Protein AF-A0A7C4W1K6-F1 (afdb_monomer_lite)

Sequence (109 aa):
MTYKAPFSADLTTLARRLGLSPDTIYYCLEAELVEQALTEPDLAELRRVRRLLDLEVNLAGVEIILRMRRQMLAMQSQLEALTSEMRATQSRFEQQIRELERRLAHDLW

Radius of gyration: 25.46 Å; chains: 1; bounding box: 64×26×69 Å

Foldseek 3Di:
DDDDDPQPPVLCVLCVVLVHHSVLVVVCCVLVVADPVCDPVNSVSSNVCVVVVVVVQDSVSSSVVSVVVVVVVVVVVVVVVVVVVVVVVVVVVVVVVVVVVVVVVVVVD

Structure (mmCIF, N/CA/C/O backbone):
data_AF-A0A7C4W1K6-F1
#
_entry.id   AF-A0A7C4W1K6-F1
#
loop_
_atom_site.group_PDB
_atom_site.id
_atom_site.type_symbol
_atom_site.label_atom_id
_atom_site.label_alt_id
_atom_site.label_comp_id
_atom_site.label_asym_id
_atom_site.label_entity_id
_atom_site.label_seq_id
_atom_site.pdbx_PDB_ins_code
_atom_site.Cartn_x
_atom_site.Cartn_y
_atom_site.Cartn_z
_atom_site.occupancy
_atom_site.B_iso_or_equiv
_atom_site.auth_seq_id
_atom_site.auth_comp_id
_atom_site.auth_asym_id
_atom_site.auth_atom_id
_atom_site.pdbx_PDB_model_num
ATOM 1 N N . MET A 1 1 ? -31.307 2.621 10.702 1.00 36.28 1 MET A N 1
ATOM 2 C CA . MET A 1 1 ? -30.894 1.367 10.042 1.00 36.28 1 MET A CA 1
ATOM 3 C C . MET A 1 1 ? -29.929 0.656 10.969 1.00 36.28 1 MET A C 1
ATOM 5 O O . MET A 1 1 ? -28.841 1.157 11.190 1.00 36.28 1 MET A O 1
ATOM 9 N N . THR A 1 2 ? -30.357 -0.431 11.601 1.00 41.88 2 THR A N 1
ATOM 10 C CA . THR A 1 2 ? -29.557 -1.185 12.577 1.00 41.88 2 THR A CA 1
ATOM 11 C C . THR A 1 2 ? -28.936 -2.380 11.862 1.00 41.88 2 THR A C 1
ATOM 13 O O . THR A 1 2 ? -29.579 -3.414 11.692 1.00 41.88 2 THR A O 1
ATOM 16 N N . TYR A 1 3 ? -27.705 -2.216 11.377 1.00 46.34 3 TYR A N 1
ATOM 17 C CA . TYR A 1 3 ? -26.941 -3.300 10.764 1.00 46.34 3 TYR A CA 1
ATOM 18 C C . TYR A 1 3 ? -26.426 -4.230 11.871 1.00 46.34 3 TYR A C 1
ATOM 20 O O . TYR A 1 3 ? -25.578 -3.860 12.679 1.00 46.34 3 TYR A O 1
ATOM 28 N N . LYS A 1 4 ? -27.005 -5.430 11.963 1.00 46.16 4 LYS A N 1
ATOM 29 C CA . LYS A 1 4 ? -26.652 -6.446 12.961 1.00 46.16 4 LYS A CA 1
ATOM 30 C C . LYS A 1 4 ? -25.529 -7.315 12.392 1.00 46.16 4 LYS A C 1
ATOM 32 O O . LYS A 1 4 ? -25.798 -8.307 11.721 1.00 46.16 4 LYS A O 1
ATOM 37 N N . ALA A 1 5 ? -24.278 -6.923 12.628 1.00 47.41 5 ALA A N 1
ATOM 38 C CA . ALA A 1 5 ? -23.123 -7.732 12.245 1.00 47.41 5 ALA A CA 1
ATOM 39 C C . ALA A 1 5 ? -23.086 -9.048 13.062 1.00 47.41 5 ALA A C 1
ATOM 41 O O . ALA A 1 5 ? -23.335 -9.006 14.270 1.00 47.41 5 ALA A O 1
ATOM 42 N N . PRO A 1 6 ? -22.731 -10.206 12.471 1.00 46.91 6 PRO A N 1
ATOM 43 C CA . PRO A 1 6 ? -22.684 -11.489 13.184 1.00 46.91 6 PRO A CA 1
ATOM 44 C C . PRO A 1 6 ? -21.538 -11.621 14.216 1.00 46.91 6 PRO A C 1
ATOM 46 O O . PRO A 1 6 ? -21.443 -12.651 14.873 1.00 46.91 6 PRO A O 1
ATOM 49 N N . PHE A 1 7 ? -20.678 -10.604 14.384 1.00 56.00 7 PHE A N 1
ATOM 50 C CA . PHE A 1 7 ? -19.351 -10.725 15.019 1.00 56.00 7 PHE A CA 1
ATOM 51 C C . PHE A 1 7 ? -19.024 -9.646 16.074 1.00 56.00 7 PHE A C 1
ATOM 53 O O . PHE A 1 7 ? -17.861 -9.305 16.283 1.00 56.00 7 PHE A O 1
ATOM 60 N N . SER A 1 8 ? -20.011 -9.069 16.769 1.00 60.38 8 SER A N 1
ATOM 61 C CA . SER A 1 8 ? -19.742 -7.944 17.690 1.00 60.38 8 SER A CA 1
ATOM 62 C C . SER A 1 8 ? -18.754 -8.279 18.825 1.00 60.38 8 SER A C 1
ATOM 64 O O . SER A 1 8 ? -18.005 -7.403 19.261 1.00 60.38 8 SER A O 1
ATOM 66 N N . ALA A 1 9 ? -18.714 -9.532 19.294 1.00 61.19 9 ALA A N 1
ATOM 67 C CA . ALA A 1 9 ? -17.806 -9.973 20.359 1.00 61.19 9 ALA A CA 1
ATOM 68 C C . ALA A 1 9 ? -16.344 -10.090 19.883 1.00 61.19 9 ALA A C 1
ATOM 70 O O . ALA A 1 9 ? -15.429 -9.610 20.564 1.00 61.19 9 ALA A O 1
ATOM 71 N N . ASP A 1 10 ? -16.132 -10.643 18.687 1.00 81.56 10 ASP A N 1
ATOM 72 C CA . ASP A 1 10 ? -14.806 -10.768 18.072 1.00 81.56 10 ASP A CA 1
ATOM 73 C C . ASP A 1 10 ? -14.253 -9.398 17.681 1.00 81.56 10 ASP A C 1
ATOM 75 O O . ASP A 1 10 ? -13.092 -9.092 17.959 1.00 81.56 10 ASP A O 1
ATOM 79 N N . LEU A 1 11 ? -15.109 -8.521 17.147 1.00 82.25 11 LEU A N 1
ATOM 80 C CA . LEU A 1 11 ? -14.728 -7.160 16.783 1.00 82.25 11 LEU A CA 1
ATOM 81 C C . LEU A 1 11 ? -14.333 -6.328 18.007 1.00 82.25 11 LEU A C 1
ATOM 83 O O . LEU A 1 11 ? -13.337 -5.612 17.971 1.00 82.25 11 LEU A O 1
ATOM 87 N N . THR A 1 12 ? -15.069 -6.448 19.116 1.00 86.25 12 THR A N 1
ATOM 88 C CA . THR A 1 12 ? -14.737 -5.742 20.366 1.00 86.25 12 THR A CA 1
ATOM 89 C C . THR A 1 12 ? -13.395 -6.208 20.931 1.00 86.25 12 THR A C 1
ATOM 91 O O . THR A 1 12 ? -12.581 -5.397 21.379 1.00 86.25 12 THR A O 1
ATOM 94 N N . THR A 1 13 ? -13.140 -7.517 20.887 1.00 89.75 13 THR A N 1
ATOM 95 C CA . THR A 1 13 ? -11.871 -8.109 21.331 1.00 89.75 13 THR A CA 1
ATOM 96 C C . THR A 1 13 ? -10.713 -7.652 20.446 1.00 89.75 13 THR A C 1
ATOM 98 O O . THR A 1 13 ? -9.656 -7.264 20.950 1.00 89.75 13 THR A O 1
ATOM 101 N N . LEU A 1 14 ? -10.928 -7.622 19.131 1.00 89.06 14 LEU A N 1
ATOM 102 C CA . LEU A 1 14 ? -9.957 -7.136 18.162 1.00 89.06 14 LEU A CA 1
ATOM 103 C C . LEU A 1 14 ? -9.657 -5.643 18.342 1.00 89.06 14 LEU A C 1
ATOM 105 O O . LEU A 1 14 ? -8.487 -5.266 18.395 1.00 89.06 14 LEU A O 1
ATOM 109 N N . ALA A 1 15 ? -10.691 -4.813 18.494 1.00 91.00 15 ALA A N 1
ATOM 110 C CA . ALA A 1 15 ? -10.568 -3.379 18.739 1.00 91.00 15 ALA A CA 1
ATOM 111 C C . ALA A 1 15 ? -9.708 -3.109 19.974 1.00 91.00 15 ALA A C 1
ATOM 113 O O . ALA A 1 15 ? -8.702 -2.403 19.893 1.00 91.00 15 ALA A O 1
ATOM 114 N N . ARG A 1 16 ? -10.014 -3.789 21.085 1.00 91.50 16 ARG A N 1
ATOM 115 C CA . ARG A 1 16 ? -9.228 -3.697 22.318 1.00 91.50 16 ARG A CA 1
ATOM 116 C C . ARG A 1 16 ? -7.770 -4.104 22.101 1.00 91.50 16 ARG A C 1
ATOM 118 O O . ARG A 1 16 ? -6.877 -3.397 22.554 1.00 91.50 16 ARG A O 1
ATOM 125 N N . ARG A 1 17 ? -7.520 -5.207 21.385 1.00 92.75 17 ARG A N 1
ATOM 126 C CA . ARG A 1 17 ? -6.159 -5.686 21.077 1.00 92.75 17 ARG A CA 1
ATOM 127 C C . ARG A 1 17 ? -5.354 -4.680 20.248 1.00 92.75 17 ARG A C 1
ATOM 129 O O . ARG A 1 17 ? -4.138 -4.618 20.388 1.00 92.75 17 ARG A O 1
ATOM 136 N N . LEU A 1 18 ? -6.019 -3.912 19.389 1.00 92.25 18 LEU A N 1
ATOM 137 C CA . LEU A 1 18 ? -5.398 -2.902 18.528 1.00 92.25 18 LEU A CA 1
ATOM 138 C C . LEU A 1 18 ? -5.348 -1.504 19.165 1.00 92.25 18 LEU A C 1
ATOM 140 O O . LEU A 1 18 ? -4.810 -0.584 18.552 1.00 92.25 18 LEU A O 1
ATOM 144 N N . GLY A 1 19 ? -5.899 -1.328 20.370 1.00 93.94 19 GLY A N 1
ATOM 145 C CA . GLY A 1 19 ? -6.020 -0.016 21.008 1.00 93.94 19 GLY A CA 1
ATOM 146 C C . GLY A 1 19 ? -7.013 0.911 20.300 1.00 93.94 19 GLY A C 1
ATOM 147 O O . GLY A 1 19 ? -6.878 2.127 20.376 1.00 93.94 19 GLY A O 1
ATOM 148 N N . LEU A 1 20 ? -7.988 0.366 19.577 1.00 95.00 20 LEU A N 1
ATOM 149 C CA . LEU A 1 20 ? -9.008 1.117 18.845 1.00 95.00 20 LEU A CA 1
ATOM 150 C C . LEU A 1 20 ? -10.378 0.950 19.509 1.00 95.00 20 LEU A C 1
ATOM 152 O O . LEU A 1 20 ? -10.615 -0.022 20.230 1.00 95.00 20 LEU A O 1
ATOM 156 N N . SER A 1 21 ? -11.298 1.879 19.248 1.00 93.44 21 SER A N 1
ATOM 157 C CA . SER A 1 21 ? -12.708 1.655 19.565 1.00 93.44 21 SER A CA 1
ATOM 158 C C . SER A 1 21 ? -13.370 0.819 18.459 1.00 93.44 21 SER A C 1
ATOM 160 O O . SER A 1 21 ? -12.929 0.864 17.305 1.00 93.44 21 SER A O 1
ATOM 162 N N . PRO A 1 22 ? -14.439 0.062 18.769 1.00 92.69 22 PRO A N 1
ATOM 163 C CA . PRO A 1 22 ? -15.239 -0.608 17.746 1.00 92.69 22 PRO A CA 1
ATOM 164 C C . PRO A 1 22 ? -15.759 0.362 16.676 1.00 92.69 22 PRO A C 1
ATOM 166 O O . PRO A 1 22 ? -15.724 0.028 15.497 1.00 92.69 22 PRO A O 1
ATOM 169 N N . ASP A 1 23 ? -16.146 1.580 17.068 1.00 92.81 23 ASP A N 1
ATOM 170 C CA . ASP A 1 23 ? -16.632 2.618 16.148 1.00 92.81 23 ASP A CA 1
ATOM 171 C C . ASP A 1 23 ? -15.566 3.046 15.138 1.00 92.81 23 ASP A C 1
ATOM 173 O O . ASP A 1 23 ? -15.869 3.234 13.963 1.00 92.81 23 ASP A O 1
ATOM 177 N N . THR A 1 24 ? -14.298 3.138 15.557 1.00 95.25 24 THR A N 1
ATOM 178 C CA . THR A 1 24 ? -13.197 3.393 14.622 1.00 95.25 24 THR A CA 1
ATOM 179 C C . THR A 1 24 ? -13.090 2.283 13.582 1.00 95.25 24 THR A C 1
ATOM 181 O O . THR A 1 24 ? -12.893 2.575 12.407 1.00 95.25 24 THR A O 1
ATOM 184 N N . ILE A 1 25 ? -13.233 1.016 13.983 1.00 94.06 25 ILE A N 1
ATOM 185 C CA . ILE A 1 25 ? -13.166 -0.096 13.028 1.00 94.06 25 ILE A CA 1
ATOM 186 C C . ILE A 1 25 ? -14.374 -0.081 12.087 1.00 94.06 25 ILE A C 1
ATOM 188 O O . ILE A 1 25 ? -14.190 -0.271 10.887 1.00 94.06 25 ILE A O 1
ATOM 192 N N . TYR A 1 26 ? -15.580 0.198 12.591 1.00 92.81 26 TYR A N 1
ATOM 193 C CA . TYR A 1 26 ? -16.764 0.347 11.741 1.00 92.81 26 TYR A CA 1
ATOM 194 C C . TYR A 1 26 ? -16.595 1.462 10.718 1.00 92.81 26 TYR A C 1
ATOM 196 O O . TYR A 1 26 ? -16.834 1.233 9.539 1.00 92.81 26 TYR A O 1
ATOM 204 N N . TYR A 1 27 ? -16.091 2.621 11.135 1.00 94.12 27 TYR A N 1
ATOM 205 C CA . TYR A 1 27 ? -15.776 3.698 10.205 1.00 94.12 27 TYR A CA 1
ATOM 206 C C . TYR A 1 27 ? -14.763 3.255 9.145 1.00 94.12 27 TYR A C 1
ATOM 208 O O . TYR A 1 27 ? -14.942 3.535 7.968 1.00 94.12 27 TYR A O 1
ATOM 216 N N . CYS A 1 28 ? -13.696 2.546 9.529 1.00 94.56 28 CYS A N 1
ATOM 217 C CA . CYS A 1 28 ? -12.714 2.053 8.563 1.00 94.56 28 CYS A CA 1
ATOM 218 C C . CYS A 1 28 ? -13.318 1.053 7.564 1.00 94.56 28 CYS A C 1
ATOM 220 O O . CYS A 1 28 ? -12.892 1.040 6.411 1.00 94.56 28 CYS A O 1
ATOM 222 N N . LEU A 1 29 ? -14.295 0.245 7.980 1.00 93.94 29 LEU A N 1
ATOM 223 C CA . LEU A 1 29 ? -15.049 -0.640 7.090 1.00 93.94 29 LEU A CA 1
ATOM 224 C C . LEU A 1 29 ? -15.972 0.156 6.155 1.00 93.94 29 LEU A C 1
ATOM 226 O O . LEU A 1 29 ? -15.979 -0.092 4.954 1.00 93.94 29 LEU A O 1
ATOM 230 N N . GLU A 1 30 ? -16.713 1.131 6.687 1.00 94.00 30 GLU A N 1
ATOM 231 C CA . GLU A 1 30 ? -17.618 1.991 5.910 1.00 94.00 30 GLU A CA 1
ATOM 232 C C . GLU A 1 30 ? -16.871 2.870 4.899 1.00 94.00 30 GLU A C 1
ATOM 234 O O . GLU A 1 30 ? -17.328 3.056 3.776 1.00 94.00 30 GLU A O 1
ATOM 239 N N . ALA A 1 31 ? -15.699 3.382 5.272 1.00 93.50 31 ALA A N 1
ATOM 240 C CA . ALA A 1 31 ? -14.851 4.207 4.417 1.00 93.50 31 ALA A CA 1
ATOM 241 C C . ALA A 1 31 ? -13.994 3.391 3.428 1.00 93.50 31 ALA A C 1
ATOM 243 O O . ALA A 1 31 ? -13.174 3.976 2.704 1.00 93.50 31 ALA A O 1
ATOM 244 N N . GLU A 1 32 ? -14.157 2.060 3.411 1.00 94.88 32 GLU A N 1
ATOM 245 C CA . GLU A 1 32 ? -13.396 1.108 2.590 1.00 94.88 32 GLU A CA 1
ATOM 246 C C . GLU A 1 32 ? -11.875 1.258 2.791 1.00 94.88 32 GLU A C 1
ATOM 248 O O . GLU A 1 32 ? -11.051 1.217 1.869 1.00 94.88 32 GLU A O 1
ATOM 253 N N . LEU A 1 33 ? -11.467 1.512 4.033 1.00 94.25 33 LEU A N 1
ATOM 254 C CA . LEU A 1 33 ? -10.061 1.529 4.435 1.00 94.25 33 LEU A CA 1
ATOM 255 C C . LEU A 1 33 ? -9.537 0.112 4.674 1.00 94.25 33 LEU A C 1
ATOM 257 O O . LEU A 1 33 ? -8.358 -0.141 4.435 1.00 94.25 33 LEU A O 1
ATOM 261 N N . VAL A 1 34 ? -10.425 -0.788 5.092 1.00 94.38 34 VAL A N 1
ATOM 262 C CA . VAL A 1 34 ? -10.179 -2.215 5.317 1.00 94.38 34 VAL A CA 1
ATOM 263 C C . VAL A 1 34 ? -11.372 -3.042 4.847 1.00 94.38 34 VAL A C 1
ATOM 265 O O . VAL A 1 34 ? -12.490 -2.532 4.763 1.00 94.38 34 VAL A O 1
ATOM 268 N N . GLU A 1 35 ? -11.144 -4.319 4.564 1.00 90.75 35 GLU A N 1
ATOM 269 C CA . GLU A 1 35 ? -12.191 -5.251 4.148 1.00 90.75 35 GLU A CA 1
ATOM 270 C C . GLU A 1 35 ? -12.909 -5.905 5.338 1.00 90.75 35 GLU A C 1
ATOM 272 O O . GLU A 1 35 ? -12.365 -6.055 6.433 1.00 90.75 35 GLU A O 1
ATOM 277 N N . GLN A 1 36 ? -14.141 -6.376 5.107 1.00 86.50 36 GLN A N 1
ATOM 278 C CA . GLN A 1 36 ? -14.948 -7.055 6.133 1.00 86.50 36 GLN A CA 1
ATOM 279 C C . GLN A 1 36 ? -14.301 -8.337 6.667 1.00 86.50 36 GLN A C 1
ATOM 281 O O . GLN A 1 36 ? -14.549 -8.718 7.810 1.00 86.50 36 GLN A O 1
ATOM 286 N N . ALA A 1 37 ? -13.476 -8.997 5.853 1.00 85.69 37 ALA A N 1
ATOM 287 C CA . ALA A 1 37 ? -12.772 -10.211 6.243 1.00 85.69 37 ALA A CA 1
ATOM 288 C C . ALA A 1 37 ? -11.661 -9.958 7.281 1.00 85.69 37 ALA A C 1
ATOM 290 O O . ALA A 1 37 ? -11.227 -10.913 7.922 1.00 85.69 37 ALA A O 1
ATOM 291 N N . LEU A 1 38 ? -11.223 -8.699 7.461 1.00 87.19 38 LEU A N 1
ATOM 292 C CA . LEU A 1 38 ? -10.188 -8.278 8.414 1.00 87.19 38 LEU A CA 1
ATOM 293 C C . LEU A 1 38 ? -8.953 -9.191 8.393 1.00 87.19 38 LEU A C 1
ATOM 295 O O . LEU A 1 38 ? -8.504 -9.722 9.412 1.00 87.19 38 LEU A O 1
ATOM 299 N N . THR A 1 39 ? -8.411 -9.370 7.195 1.00 91.06 39 THR A N 1
ATOM 300 C CA . THR A 1 39 ? -7.208 -10.156 6.927 1.00 91.06 39 THR A CA 1
ATOM 301 C C . THR A 1 39 ? -5.953 -9.487 7.513 1.00 91.06 39 THR A C 1
ATOM 303 O O . THR A 1 39 ? -5.984 -8.346 7.969 1.00 91.06 39 THR A O 1
ATOM 306 N N . GLU A 1 40 ? -4.798 -10.159 7.513 1.00 92.25 40 GLU A N 1
ATO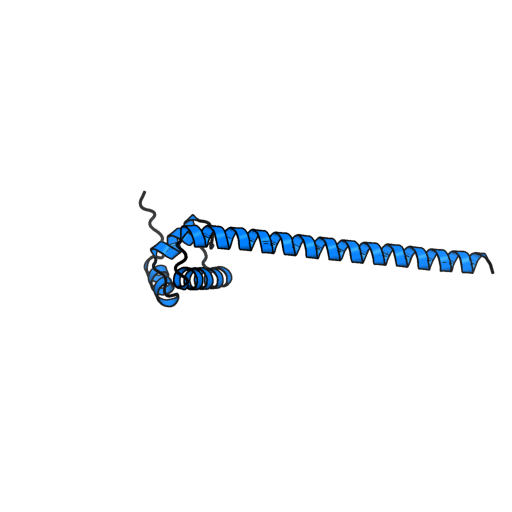M 307 C CA . GLU A 1 40 ? -3.543 -9.553 8.003 1.00 92.25 40 GLU A CA 1
ATOM 308 C C . GLU A 1 40 ? -3.182 -8.173 7.404 1.00 92.25 40 GLU A C 1
ATOM 310 O O . GLU A 1 40 ? -2.757 -7.303 8.175 1.00 92.25 40 GLU A O 1
ATOM 315 N N . PRO A 1 41 ? -3.347 -7.892 6.092 1.00 91.62 41 PRO A N 1
ATOM 316 C CA . PRO A 1 41 ? -3.133 -6.539 5.577 1.00 91.62 41 PRO A CA 1
ATOM 317 C C . PRO A 1 41 ? -4.112 -5.518 6.173 1.00 91.62 41 PRO A C 1
ATOM 319 O O . PRO A 1 41 ? -3.686 -4.410 6.504 1.00 91.62 41 PRO A O 1
ATOM 322 N N . ASP A 1 42 ? -5.370 -5.896 6.412 1.00 94.38 42 ASP A N 1
ATOM 323 C CA . ASP A 1 42 ? -6.347 -5.042 7.098 1.00 94.38 42 ASP A CA 1
ATOM 324 C C . ASP A 1 42 ? -5.907 -4.749 8.537 1.00 94.38 42 ASP A C 1
ATOM 326 O O . ASP A 1 42 ? -5.947 -3.607 8.994 1.00 94.38 42 ASP A O 1
ATOM 330 N N . LEU A 1 43 ? -5.398 -5.759 9.254 1.00 93.81 43 LEU A N 1
ATOM 331 C CA . LEU A 1 43 ? -4.855 -5.577 10.602 1.00 93.81 43 LEU A CA 1
ATOM 332 C C . LEU A 1 43 ? -3.639 -4.645 10.606 1.00 93.81 43 LEU A C 1
ATOM 334 O O . LEU A 1 43 ? -3.484 -3.823 11.515 1.00 93.81 43 LEU A O 1
ATOM 338 N N . ALA A 1 44 ? -2.764 -4.745 9.605 1.00 95.19 44 ALA A N 1
ATOM 339 C CA . ALA A 1 44 ? -1.636 -3.835 9.449 1.00 95.19 44 ALA A CA 1
ATOM 340 C C . ALA A 1 44 ? -2.095 -2.391 9.185 1.00 95.19 44 ALA A C 1
ATOM 342 O O . ALA A 1 44 ? -1.495 -1.451 9.728 1.00 95.19 44 ALA A O 1
ATOM 343 N N . GLU A 1 45 ? -3.165 -2.215 8.411 1.00 96.50 45 GLU A N 1
ATOM 344 C CA . GLU A 1 45 ? -3.759 -0.910 8.134 1.00 96.50 45 GLU A CA 1
ATOM 345 C C . GLU A 1 45 ? -4.457 -0.333 9.374 1.00 96.50 45 GLU A C 1
ATOM 347 O O . GLU A 1 45 ? -4.212 0.821 9.720 1.00 96.50 45 GLU A O 1
ATOM 352 N N . LEU A 1 46 ? -5.180 -1.136 10.162 1.00 96.69 46 LEU A N 1
ATOM 353 C CA . LEU A 1 46 ? -5.742 -0.703 11.451 1.00 96.69 46 LEU A CA 1
ATOM 354 C C . LEU A 1 46 ? -4.657 -0.290 12.457 1.00 96.69 46 LEU A C 1
ATOM 356 O O . LEU A 1 46 ? -4.806 0.705 13.167 1.00 96.69 46 LEU A O 1
ATOM 360 N N . ARG A 1 47 ? -3.508 -0.980 12.496 1.00 97.06 47 ARG A N 1
ATOM 361 C CA . ARG A 1 47 ? -2.356 -0.519 13.301 1.00 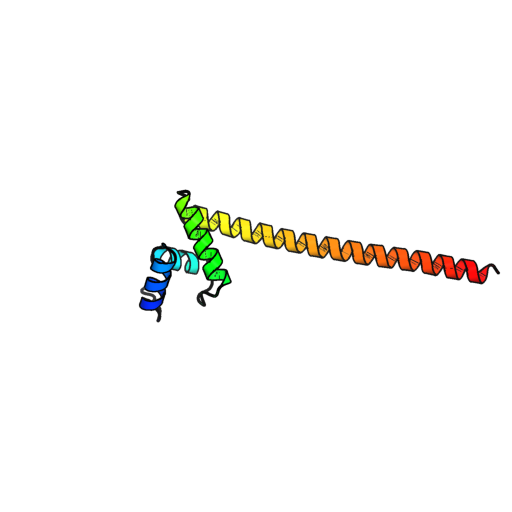97.06 47 ARG A CA 1
ATOM 362 C C . ARG A 1 47 ? -1.830 0.834 12.812 1.00 97.06 47 ARG A C 1
ATOM 364 O O . ARG A 1 47 ? -1.293 1.605 13.604 1.00 97.06 47 ARG A O 1
ATOM 371 N N . ARG A 1 48 ? -1.934 1.130 11.512 1.00 97.50 48 ARG A N 1
ATOM 372 C CA . ARG A 1 48 ? -1.563 2.435 10.949 1.00 97.50 48 ARG A CA 1
ATOM 373 C C . ARG A 1 48 ? -2.579 3.511 11.312 1.00 97.50 48 ARG A C 1
ATOM 375 O O . ARG A 1 48 ? -2.145 4.582 11.720 1.00 97.50 48 ARG A O 1
ATOM 382 N N . VAL A 1 49 ? -3.875 3.201 11.253 1.00 97.69 49 VAL A N 1
ATOM 383 C CA . VAL A 1 49 ? -4.949 4.054 11.783 1.00 97.69 49 VAL A CA 1
ATOM 384 C C . VAL A 1 49 ? -4.640 4.422 13.230 1.00 97.69 49 VAL A C 1
ATOM 386 O O . VAL A 1 49 ? -4.548 5.606 13.535 1.00 97.69 49 VAL A O 1
ATOM 389 N N . ARG A 1 50 ? -4.358 3.435 14.096 1.00 97.62 50 ARG A N 1
ATOM 390 C CA . ARG A 1 50 ? -4.016 3.687 15.506 1.00 97.62 50 ARG A CA 1
ATOM 391 C C . ARG A 1 50 ? -2.860 4.675 15.660 1.00 97.62 50 ARG A C 1
ATOM 393 O O . ARG A 1 50 ? -3.006 5.654 16.378 1.00 97.62 50 ARG A O 1
ATOM 400 N N . ARG A 1 51 ? -1.751 4.458 14.946 1.00 97.69 51 ARG A N 1
ATOM 401 C CA . ARG A 1 51 ? -0.588 5.359 15.007 1.00 97.69 51 ARG A CA 1
ATOM 402 C C . ARG A 1 51 ? -0.895 6.778 14.532 1.00 97.69 51 ARG A C 1
ATOM 404 O O . ARG A 1 51 ? -0.289 7.709 15.035 1.00 97.69 51 ARG A O 1
ATOM 411 N N . LEU A 1 52 ? -1.785 6.956 13.556 1.00 98.00 52 LEU A N 1
ATOM 412 C CA . LEU A 1 52 ? -2.187 8.293 13.112 1.00 98.00 52 LEU A CA 1
ATOM 413 C C . LEU A 1 52 ? -3.089 8.975 14.147 1.00 98.00 52 LEU A C 1
ATOM 415 O O . LEU A 1 52 ? -2.908 10.158 14.412 1.00 98.00 52 LEU A O 1
ATOM 419 N N . LEU A 1 53 ? -3.998 8.227 14.779 1.00 97.38 53 LEU A N 1
ATOM 420 C CA . LEU A 1 53 ? -4.799 8.739 15.895 1.00 97.38 53 LEU A CA 1
ATOM 421 C C . LEU A 1 53 ? -3.918 9.126 17.097 1.00 97.38 53 LEU A C 1
ATOM 423 O O . LEU A 1 53 ? -4.187 10.132 17.744 1.00 97.38 53 LEU A O 1
ATOM 427 N N . ASP A 1 54 ? -2.846 8.370 17.366 1.00 97.56 54 ASP A N 1
ATOM 428 C CA . ASP A 1 54 ? -1.845 8.705 18.394 1.00 97.56 54 ASP A CA 1
ATOM 429 C C . ASP A 1 54 ? -1.096 10.017 18.089 1.00 97.56 54 ASP A C 1
ATOM 431 O O . ASP A 1 54 ? -0.577 10.654 19.001 1.00 97.56 54 ASP A O 1
ATOM 435 N N . LEU A 1 55 ? -1.062 10.440 16.821 1.00 97.69 55 LEU A N 1
ATOM 436 C CA . LEU A 1 55 ? -0.539 11.738 16.378 1.00 97.69 55 LEU A CA 1
ATOM 437 C C . LEU A 1 55 ? -1.620 12.832 16.353 1.00 97.69 55 LEU A C 1
ATOM 439 O O . LEU A 1 55 ? -1.454 13.842 15.674 1.00 97.69 55 LEU A O 1
ATOM 443 N N . GLU A 1 56 ? -2.739 12.610 17.044 1.00 97.19 56 GLU A N 1
ATOM 444 C CA . GLU A 1 56 ? -3.889 13.519 17.122 1.00 97.19 56 GLU A CA 1
ATOM 445 C C . GLU A 1 56 ? -4.551 13.817 15.764 1.00 97.19 56 GLU A C 1
ATOM 447 O O . GLU A 1 56 ? -5.343 14.752 15.623 1.00 97.19 56 GLU A O 1
ATOM 452 N N . VAL A 1 57 ? -4.288 12.989 14.747 1.00 97.75 57 VAL A N 1
ATOM 453 C CA . VAL A 1 57 ? -5.007 13.066 13.475 1.00 97.75 57 VAL A CA 1
ATOM 454 C C . VAL A 1 57 ? -6.429 12.570 13.707 1.00 97.75 57 VAL A C 1
ATOM 456 O O . VAL A 1 57 ? -6.641 11.474 14.219 1.00 97.75 57 VAL A O 1
ATOM 459 N N . ASN A 1 58 ? -7.427 13.356 13.311 1.00 96.50 58 ASN A N 1
ATOM 460 C CA . ASN A 1 58 ? -8.819 12.926 13.402 1.00 96.50 58 ASN A CA 1
ATOM 461 C C . ASN A 1 58 ? -9.149 11.837 12.360 1.00 96.50 58 ASN A C 1
ATOM 463 O O . ASN A 1 58 ? -8.446 11.656 11.367 1.00 96.50 58 ASN A O 1
ATOM 467 N N . LEU A 1 59 ? -10.248 11.112 12.564 1.00 95.50 59 LEU A N 1
ATOM 468 C CA . LEU A 1 59 ? -10.585 9.942 11.748 1.00 95.50 59 LEU A CA 1
ATOM 469 C C . LEU A 1 59 ? -10.834 10.271 10.261 1.00 95.50 59 LEU A C 1
ATOM 471 O O . LEU A 1 59 ? -10.421 9.510 9.388 1.00 95.50 59 LEU A O 1
ATOM 475 N N . ALA A 1 60 ? -11.410 11.439 9.970 1.00 96.69 60 ALA A N 1
ATOM 476 C CA . ALA A 1 60 ? -11.566 11.928 8.599 1.00 96.69 60 ALA A CA 1
ATOM 477 C C . ALA A 1 60 ? -10.204 12.215 7.938 1.00 96.69 60 ALA A C 1
ATOM 479 O O . ALA A 1 60 ? -9.962 11.851 6.791 1.00 96.69 60 ALA A O 1
ATOM 480 N N . GLY A 1 61 ? -9.273 12.823 8.674 1.00 98.00 61 GLY A N 1
ATOM 481 C CA . GLY A 1 61 ? -7.904 13.057 8.225 1.00 98.00 61 GLY A CA 1
ATOM 482 C C . GLY A 1 61 ? -7.148 11.752 7.986 1.00 98.00 61 GLY A C 1
ATOM 483 O O . GLY A 1 61 ? -6.448 11.627 6.982 1.00 98.00 61 GLY A O 1
ATOM 484 N N . VAL A 1 62 ? -7.339 10.751 8.854 1.00 97.88 62 VAL A N 1
ATOM 485 C CA . VAL A 1 62 ? -6.797 9.400 8.653 1.00 97.88 62 VAL A CA 1
ATOM 486 C C . VAL A 1 62 ? -7.284 8.816 7.331 1.00 97.88 62 VAL A C 1
ATOM 488 O O . VAL A 1 62 ? -6.465 8.329 6.555 1.00 97.88 62 VAL A O 1
ATOM 491 N N . GLU A 1 63 ? -8.583 8.898 7.040 1.00 97.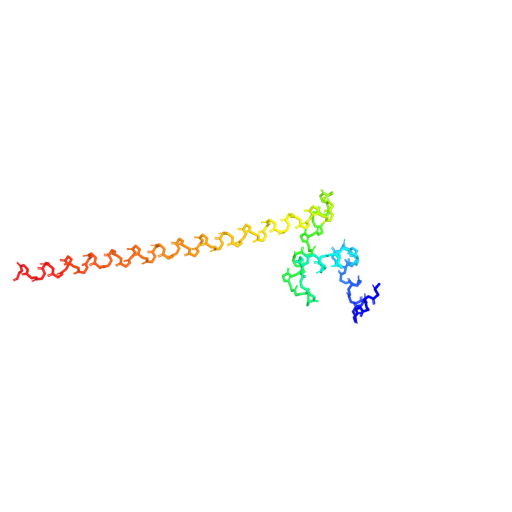75 63 GLU A N 1
ATOM 492 C CA . GLU A 1 63 ? -9.137 8.399 5.780 1.00 97.75 63 GLU A CA 1
ATOM 493 C C . GLU A 1 63 ? -8.454 9.027 4.563 1.00 97.75 63 GLU A C 1
ATOM 495 O O . GLU A 1 63 ? -8.000 8.308 3.669 1.00 97.75 63 GLU A O 1
ATOM 500 N N . ILE A 1 64 ? -8.333 10.357 4.543 1.00 98.12 64 ILE A N 1
ATOM 501 C CA . ILE A 1 64 ? -7.690 11.071 3.437 1.00 98.12 64 ILE A CA 1
ATOM 502 C C . ILE A 1 64 ? -6.229 10.639 3.285 1.00 98.12 64 ILE A C 1
ATOM 504 O O . ILE A 1 64 ? -5.808 10.297 2.180 1.00 98.12 64 ILE A O 1
ATOM 508 N N . ILE A 1 65 ? -5.469 10.572 4.382 1.00 98.12 65 ILE A N 1
ATOM 509 C CA . ILE A 1 65 ? -4.061 10.148 4.359 1.00 98.12 65 ILE A CA 1
ATOM 510 C C . ILE A 1 65 ? -3.921 8.732 3.794 1.00 98.12 65 ILE A C 1
ATOM 512 O O . ILE A 1 65 ? -3.051 8.482 2.955 1.00 98.12 65 ILE A O 1
ATOM 516 N N . LEU A 1 66 ? -4.767 7.795 4.225 1.00 97.44 66 LEU A N 1
ATOM 517 C CA . LEU A 1 66 ? -4.698 6.412 3.756 1.00 97.44 66 LEU A CA 1
ATOM 518 C C . LEU A 1 66 ? -5.134 6.278 2.292 1.00 97.44 66 LEU A C 1
ATOM 520 O O . LEU A 1 66 ? -4.507 5.536 1.533 1.00 97.44 66 LEU A O 1
ATOM 524 N N . ARG A 1 67 ? -6.130 7.048 1.842 1.00 96.88 67 ARG A N 1
ATOM 525 C CA . ARG A 1 67 ? -6.507 7.113 0.421 1.00 96.88 67 ARG A CA 1
ATOM 526 C C . ARG A 1 67 ? -5.373 7.659 -0.440 1.00 96.88 67 ARG A C 1
ATOM 528 O O . ARG A 1 67 ? -5.000 7.012 -1.418 1.00 96.88 67 ARG A O 1
ATOM 535 N N . MET A 1 68 ? -4.766 8.773 -0.034 1.00 98.06 68 MET A N 1
ATOM 536 C CA . MET A 1 68 ? -3.607 9.343 -0.727 1.00 98.06 68 MET A CA 1
ATOM 537 C C . MET A 1 68 ? -2.440 8.355 -0.765 1.00 98.06 68 MET A C 1
ATOM 539 O O . MET A 1 68 ? -1.810 8.172 -1.802 1.00 98.06 68 MET A O 1
ATOM 543 N N . ARG A 1 69 ? -2.176 7.652 0.341 1.00 97.06 69 ARG A N 1
ATOM 544 C CA . ARG A 1 69 ? -1.158 6.598 0.400 1.00 97.06 69 ARG A CA 1
ATOM 545 C C . ARG A 1 69 ? -1.429 5.484 -0.611 1.00 97.06 69 ARG A C 1
ATOM 547 O O . ARG A 1 69 ? -0.505 5.094 -1.320 1.00 97.06 69 ARG A O 1
ATOM 554 N N . ARG A 1 70 ? -2.660 4.969 -0.691 1.00 95.81 70 ARG A N 1
ATOM 555 C CA . ARG A 1 70 ? -3.022 3.924 -1.666 1.00 95.81 70 ARG A CA 1
ATOM 556 C C . ARG A 1 70 ? -2.822 4.400 -3.100 1.00 95.81 70 ARG A C 1
ATOM 558 O O . ARG A 1 70 ? -2.233 3.676 -3.896 1.00 95.81 70 ARG A O 1
ATOM 565 N N . GLN A 1 71 ? -3.229 5.632 -3.400 1.00 97.38 71 GLN A N 1
ATOM 566 C CA . GLN A 1 71 ? -2.989 6.247 -4.705 1.00 97.38 71 GLN A CA 1
ATOM 567 C C . GLN A 1 71 ? -1.490 6.359 -5.011 1.00 97.38 71 GLN A C 1
ATOM 569 O O . GLN A 1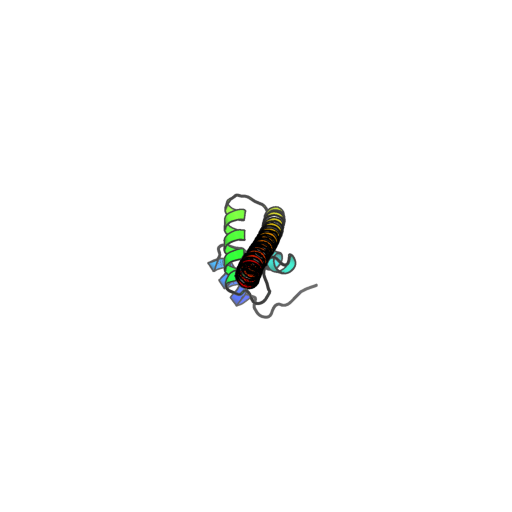 71 ? -1.066 5.980 -6.098 1.00 97.38 71 GLN A O 1
ATOM 574 N N . MET A 1 72 ? -0.672 6.810 -4.054 1.00 98.31 72 MET A N 1
ATOM 575 C CA . MET A 1 72 ? 0.784 6.901 -4.223 1.00 98.31 72 MET A CA 1
ATOM 576 C C . MET A 1 72 ? 1.431 5.541 -4.496 1.00 98.31 72 MET A C 1
ATOM 578 O O . MET A 1 72 ? 2.259 5.439 -5.395 1.00 98.31 72 MET A O 1
ATOM 582 N N . LEU A 1 73 ? 1.031 4.491 -3.774 1.00 97.25 73 LEU A N 1
ATOM 583 C CA . LEU A 1 73 ? 1.546 3.136 -3.998 1.00 97.25 73 LEU A CA 1
ATOM 584 C C . LEU A 1 73 ? 1.132 2.581 -5.368 1.00 97.25 73 LEU A C 1
ATOM 586 O O . LEU A 1 73 ? 1.950 1.974 -6.055 1.00 97.25 73 LEU A O 1
ATOM 590 N N . ALA A 1 74 ? -0.110 2.824 -5.792 1.00 97.50 74 ALA A N 1
ATOM 591 C CA . ALA A 1 74 ? -0.575 2.428 -7.119 1.00 97.50 74 ALA A CA 1
ATOM 592 C C . ALA A 1 74 ? 0.212 3.144 -8.230 1.00 97.50 74 ALA A C 1
ATOM 594 O O . ALA A 1 74 ? 0.674 2.500 -9.169 1.00 97.50 74 ALA A O 1
ATOM 595 N N . MET A 1 75 ? 0.432 4.456 -8.090 1.00 98.19 75 MET A N 1
ATOM 596 C CA . MET A 1 75 ? 1.253 5.231 -9.027 1.00 98.19 75 MET A CA 1
ATOM 597 C C . MET A 1 75 ? 2.702 4.731 -9.061 1.00 98.19 75 MET A C 1
ATOM 599 O O . MET A 1 75 ? 3.280 4.600 -10.138 1.00 98.19 75 MET A O 1
ATOM 603 N N . GLN A 1 76 ? 3.283 4.398 -7.906 1.00 98.38 76 GLN A N 1
ATOM 604 C CA . GLN A 1 76 ? 4.629 3.830 -7.836 1.00 98.38 76 GLN A CA 1
ATOM 605 C C . GLN A 1 76 ? 4.719 2.494 -8.584 1.00 98.38 76 GLN A C 1
ATOM 607 O O . GLN A 1 76 ? 5.620 2.313 -9.398 1.00 98.38 76 GLN A O 1
ATOM 612 N N . SER A 1 77 ? 3.747 1.601 -8.387 1.00 98.12 77 SER A N 1
ATOM 613 C CA . SER A 1 77 ? 3.689 0.320 -9.099 1.00 98.12 77 SER A CA 1
ATOM 614 C C . SER A 1 77 ? 3.560 0.500 -10.618 1.00 98.12 77 SER A C 1
ATOM 616 O O . SER A 1 77 ? 4.223 -0.202 -11.381 1.00 98.12 77 SER A O 1
ATOM 618 N N . GLN A 1 78 ? 2.770 1.477 -11.075 1.00 98.12 78 GLN A N 1
ATOM 619 C CA . GLN A 1 78 ? 2.650 1.802 -12.502 1.00 98.12 78 GLN A CA 1
ATOM 620 C C . GLN A 1 78 ? 3.973 2.304 -13.096 1.00 98.12 78 GLN A C 1
ATOM 622 O O . GLN A 1 78 ? 4.351 1.894 -14.193 1.00 98.12 78 GLN A O 1
ATOM 627 N N . LEU A 1 79 ? 4.704 3.156 -12.370 1.00 98.44 79 LEU A N 1
ATOM 628 C CA . LEU A 1 79 ? 6.027 3.624 -12.794 1.00 98.44 79 LEU A CA 1
ATOM 629 C C . LEU A 1 79 ? 7.044 2.478 -12.855 1.00 98.44 79 LEU A C 1
ATOM 631 O O . LEU A 1 79 ? 7.824 2.388 -13.804 1.00 98.44 79 LEU A O 1
ATOM 635 N N . GLU A 1 80 ? 7.035 1.578 -11.875 1.00 98.38 80 GLU A N 1
ATOM 636 C CA . GLU A 1 80 ? 7.901 0.394 -11.864 1.00 98.38 80 GLU A CA 1
ATOM 637 C C . GLU A 1 80 ? 7.610 -0.534 -13.052 1.00 98.38 80 GLU A C 1
ATOM 639 O O . GLU A 1 80 ? 8.540 -0.975 -13.732 1.00 98.38 80 GLU A O 1
ATOM 644 N N . ALA A 1 81 ? 6.335 -0.766 -13.372 1.00 98.06 81 ALA A N 1
ATOM 645 C CA . ALA A 1 81 ? 5.943 -1.539 -14.547 1.00 98.06 81 ALA A CA 1
ATOM 646 C C . ALA A 1 81 ? 6.436 -0.882 -15.848 1.00 98.06 81 ALA A C 1
ATOM 648 O O . ALA A 1 81 ? 7.124 -1.523 -16.644 1.00 98.06 81 ALA A O 1
ATOM 649 N N . LEU A 1 82 ? 6.183 0.420 -16.021 1.00 98.12 82 LEU A N 1
ATOM 650 C CA . LEU A 1 82 ? 6.587 1.153 -17.222 1.00 98.12 82 LEU A CA 1
ATOM 651 C C . LEU A 1 82 ? 8.113 1.186 -17.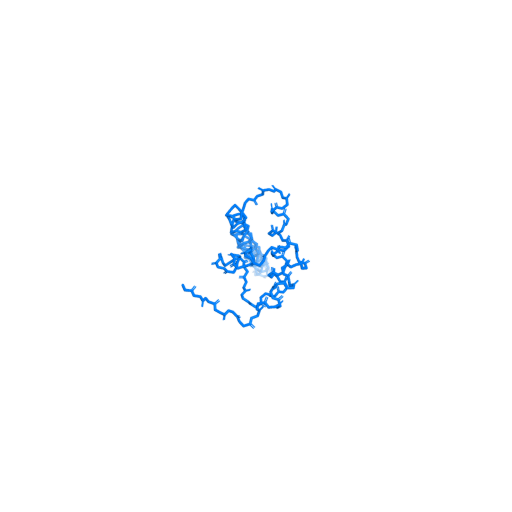400 1.00 98.12 82 LEU A C 1
ATOM 653 O O . LEU A 1 82 ? 8.628 0.998 -18.502 1.00 98.12 82 LEU A O 1
ATOM 657 N N . THR A 1 83 ? 8.863 1.399 -16.318 1.00 98.12 83 THR A N 1
ATOM 658 C CA . THR A 1 83 ? 10.335 1.389 -16.373 1.00 98.12 83 THR A CA 1
ATOM 659 C C . THR A 1 83 ? 10.885 0.005 -16.713 1.00 98.12 83 THR A C 1
ATOM 661 O O . THR A 1 83 ? 11.866 -0.092 -17.454 1.00 98.12 83 THR A O 1
ATOM 664 N N . SER A 1 84 ? 10.249 -1.063 -16.228 1.00 97.88 84 SER A N 1
ATOM 665 C CA . SER A 1 84 ? 10.582 -2.441 -16.598 1.00 97.88 84 SER A CA 1
ATOM 666 C C . SER A 1 84 ? 10.336 -2.703 -18.089 1.00 97.88 84 SER A C 1
ATOM 668 O O . SER A 1 84 ? 11.223 -3.200 -18.788 1.00 97.88 84 SER A O 1
ATOM 670 N N . GLU A 1 85 ? 9.181 -2.287 -18.613 1.00 97.81 85 GLU A N 1
ATOM 671 C CA . GLU A 1 85 ? 8.837 -2.414 -20.034 1.00 97.81 85 GLU A CA 1
ATOM 672 C C . GLU A 1 85 ? 9.800 -1.640 -20.940 1.00 97.81 85 GLU A C 1
ATOM 674 O O . GLU A 1 85 ? 10.262 -2.164 -21.960 1.00 97.81 85 GLU A O 1
ATOM 679 N N . MET A 1 86 ? 10.157 -0.412 -20.554 1.00 97.94 86 MET A N 1
ATOM 680 C CA . MET A 1 86 ? 11.125 0.403 -21.286 1.00 97.94 86 MET A CA 1
ATOM 681 C C . MET A 1 86 ? 12.492 -0.286 -21.349 1.00 97.94 86 MET A C 1
ATOM 683 O O . MET A 1 86 ? 13.076 -0.379 -22.428 1.00 97.94 86 MET A O 1
ATOM 687 N N . ARG A 1 87 ? 12.983 -0.824 -20.224 1.00 97.44 87 ARG A N 1
ATOM 688 C CA . ARG A 1 87 ? 14.252 -1.571 -20.178 1.00 97.44 87 ARG A CA 1
ATOM 689 C C . ARG A 1 87 ? 14.209 -2.812 -21.063 1.00 97.44 87 ARG A C 1
ATOM 691 O O . ARG A 1 87 ? 15.128 -3.030 -21.847 1.00 97.44 87 ARG A O 1
ATOM 698 N N . ALA A 1 88 ? 13.131 -3.592 -20.991 1.00 97.12 88 ALA A N 1
ATOM 699 C CA . ALA A 1 88 ? 12.962 -4.775 -21.832 1.00 97.12 88 ALA A CA 1
ATOM 700 C C . ALA A 1 88 ? 12.961 -4.411 -23.326 1.00 97.12 88 ALA A C 1
ATOM 702 O O . ALA A 1 88 ? 13.581 -5.095 -24.141 1.00 97.12 88 ALA A O 1
ATOM 703 N N . THR A 1 89 ? 12.303 -3.309 -23.680 1.00 97.69 89 THR A N 1
ATOM 704 C CA . THR A 1 89 ? 12.246 -2.794 -25.050 1.00 97.69 89 THR A CA 1
ATOM 705 C C . THR A 1 89 ? 13.621 -2.324 -25.533 1.00 97.69 89 THR A C 1
ATOM 707 O O . THR A 1 89 ? 14.046 -2.709 -26.620 1.00 97.69 89 THR A O 1
ATOM 710 N N . GLN A 1 90 ? 14.360 -1.575 -24.710 1.00 97.44 90 GLN A N 1
ATOM 711 C CA . GLN A 1 90 ? 15.738 -1.162 -25.005 1.00 97.44 90 GLN A CA 1
ATOM 712 C C . GLN A 1 90 ? 16.651 -2.370 -25.241 1.00 97.44 90 GLN A C 1
ATOM 714 O O . GLN A 1 90 ? 17.325 -2.437 -26.266 1.00 97.44 90 GLN A O 1
ATOM 719 N N . SER A 1 91 ? 16.607 -3.375 -24.360 1.00 96.88 91 SER A N 1
ATOM 720 C CA . SER A 1 91 ? 17.407 -4.594 -24.522 1.00 96.88 91 SER A CA 1
ATOM 721 C C . SER A 1 91 ? 17.089 -5.344 -25.819 1.00 96.88 91 SER A C 1
ATOM 723 O O . SER A 1 91 ? 18.005 -5.852 -26.467 1.00 96.88 91 SER A O 1
ATOM 725 N N . ARG A 1 92 ? 15.814 -5.394 -26.234 1.00 96.75 92 ARG A N 1
ATOM 726 C CA . ARG A 1 92 ? 15.414 -5.993 -27.520 1.00 96.75 92 ARG A CA 1
ATOM 727 C C . ARG A 1 92 ? 15.997 -5.227 -28.703 1.00 96.75 92 ARG A C 1
ATOM 729 O O . ARG A 1 92 ? 16.559 -5.854 -29.598 1.00 96.75 92 ARG A O 1
ATOM 736 N N . PHE A 1 93 ? 15.905 -3.898 -28.695 1.00 96.44 93 PHE A N 1
ATOM 737 C CA . PHE A 1 93 ? 16.480 -3.073 -29.760 1.00 96.44 93 PHE A CA 1
AT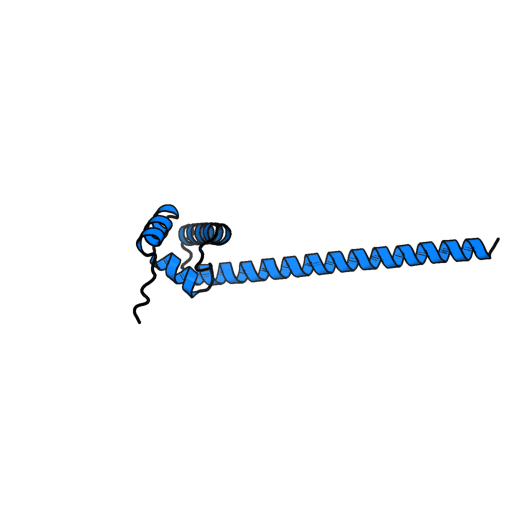OM 738 C C . PHE A 1 93 ? 17.994 -3.255 -29.870 1.00 96.44 93 PHE A C 1
ATOM 740 O O . PHE A 1 93 ? 18.510 -3.474 -30.962 1.00 96.44 93 PHE A O 1
ATOM 747 N N . GLU A 1 94 ? 18.711 -3.258 -28.748 1.00 96.38 94 GLU A N 1
ATOM 748 C CA . GLU A 1 94 ? 20.153 -3.508 -28.759 1.00 96.38 94 GLU A CA 1
ATOM 749 C C . GLU A 1 94 ? 20.508 -4.898 -29.304 1.00 96.38 94 GLU A C 1
ATOM 751 O O . GLU A 1 94 ? 21.493 -5.059 -30.022 1.00 96.38 94 GLU A O 1
ATOM 756 N N . GLN A 1 95 ? 19.723 -5.925 -28.966 1.00 95.69 95 GLN A N 1
ATOM 757 C CA . GLN A 1 95 ? 19.918 -7.268 -29.515 1.00 95.69 95 GLN A CA 1
ATOM 758 C C . GLN A 1 95 ? 19.695 -7.301 -31.028 1.00 95.69 95 GLN A C 1
ATOM 760 O O . GLN A 1 95 ? 20.468 -7.950 -31.730 1.00 95.69 95 GLN A O 1
ATOM 765 N N . GLN A 1 96 ? 18.688 -6.584 -31.532 1.00 94.56 96 GLN A N 1
ATOM 766 C CA . GLN A 1 96 ? 18.440 -6.469 -32.968 1.00 94.56 96 GLN A CA 1
ATOM 767 C C . GLN A 1 96 ? 19.600 -5.784 -33.690 1.00 94.56 96 GLN A C 1
ATOM 769 O O . GLN A 1 96 ? 20.050 -6.297 -34.710 1.00 94.56 96 GLN A O 1
ATOM 774 N N . ILE A 1 97 ? 20.132 -4.685 -33.145 1.00 96.69 97 ILE A N 1
ATOM 775 C CA . ILE A 1 97 ? 21.301 -3.999 -33.719 1.00 96.69 97 ILE A CA 1
ATOM 776 C C . ILE A 1 97 ? 22.497 -4.955 -33.783 1.00 96.69 97 ILE A C 1
ATOM 778 O O . ILE A 1 97 ? 23.051 -5.167 -34.858 1.00 96.69 97 ILE A O 1
ATOM 782 N N . ARG A 1 98 ? 22.824 -5.627 -32.670 1.00 94.19 98 ARG A N 1
ATOM 783 C CA . ARG A 1 98 ? 23.933 -6.598 -32.610 1.00 94.19 98 ARG A CA 1
ATOM 784 C C . ARG A 1 98 ? 23.761 -7.778 -33.568 1.00 94.19 98 ARG A C 1
ATOM 786 O O . ARG A 1 98 ? 24.741 -8.383 -33.994 1.00 94.19 98 ARG A O 1
ATOM 793 N N . GLU A 1 99 ? 22.530 -8.193 -33.846 1.00 94.50 99 GLU A N 1
ATOM 794 C CA . GLU A 1 99 ? 22.245 -9.245 -34.827 1.00 94.50 99 GLU A CA 1
ATOM 795 C C . GLU A 1 99 ? 22.446 -8.745 -36.261 1.00 94.50 99 GLU A C 1
ATOM 797 O O . GLU A 1 99 ? 23.075 -9.434 -37.062 1.00 94.50 99 GLU A O 1
ATOM 802 N N . LEU A 1 100 ? 21.964 -7.542 -36.579 1.00 93.75 100 LEU A N 1
ATOM 803 C CA . LEU A 1 100 ? 22.158 -6.935 -37.896 1.00 93.75 100 LEU A CA 1
ATOM 804 C C . LEU A 1 100 ? 23.639 -6.706 -38.197 1.00 93.75 100 LEU A C 1
ATOM 806 O O . LEU A 1 100 ? 24.090 -7.050 -39.284 1.00 93.75 100 LEU A O 1
ATOM 810 N N . GLU A 1 101 ? 24.403 -6.197 -37.231 1.00 93.31 101 GLU A N 1
ATOM 811 C CA . GLU A 1 101 ? 25.855 -6.030 -37.353 1.00 93.31 101 GLU A CA 1
ATOM 812 C C . GLU A 1 101 ? 26.555 -7.361 -37.647 1.00 93.31 101 GLU A C 1
ATOM 814 O O . GLU A 1 101 ? 27.408 -7.429 -38.531 1.00 93.31 101 GLU A O 1
ATOM 819 N N . ARG A 1 102 ? 26.161 -8.442 -36.960 1.00 91.44 102 ARG A N 1
ATOM 820 C CA . ARG A 1 102 ? 26.713 -9.783 -37.204 1.00 91.44 102 ARG A CA 1
ATOM 821 C C . ARG A 1 102 ? 26.384 -10.309 -38.599 1.00 91.44 102 ARG A C 1
ATOM 823 O O . ARG A 1 102 ? 27.254 -10.895 -39.234 1.00 91.44 102 ARG A O 1
ATOM 830 N N . ARG A 1 103 ? 25.159 -10.092 -39.082 1.00 91.81 103 ARG A N 1
ATOM 831 C CA . ARG A 1 103 ? 24.743 -10.484 -40.440 1.00 91.81 103 ARG A CA 1
ATOM 832 C C . ARG A 1 103 ? 25.487 -9.700 -41.517 1.00 91.81 103 ARG A C 1
ATOM 834 O O . ARG A 1 103 ? 26.040 -10.305 -42.421 1.00 91.81 103 ARG A O 1
ATOM 841 N N . LEU A 1 104 ? 25.572 -8.377 -41.369 1.00 89.69 104 LEU A N 1
ATOM 842 C CA . LEU A 1 104 ? 26.348 -7.514 -42.264 1.00 89.69 104 LEU A CA 1
ATOM 843 C C . LEU A 1 104 ? 27.819 -7.934 -42.314 1.00 89.69 104 LEU A C 1
ATOM 845 O O . LEU A 1 104 ? 28.401 -7.983 -43.391 1.00 89.69 104 LEU A O 1
ATOM 849 N N . ALA A 1 105 ? 28.412 -8.264 -41.163 1.00 87.38 105 ALA A N 1
ATOM 850 C CA . ALA A 1 105 ? 29.774 -8.776 -41.113 1.00 87.38 105 ALA A CA 1
ATOM 851 C C . ALA A 1 105 ? 29.904 -10.120 -41.842 1.00 87.38 105 ALA A C 1
ATOM 853 O O . ALA A 1 105 ? 30.872 -10.307 -42.558 1.00 87.38 105 ALA A O 1
ATOM 854 N N . HIS A 1 106 ? 28.944 -11.036 -41.701 1.00 85.12 106 HIS A N 1
ATOM 855 C CA . HIS A 1 106 ? 28.958 -12.309 -42.425 1.00 85.12 106 HIS A CA 1
ATOM 856 C C . HIS A 1 106 ? 28.852 -12.129 -43.949 1.00 85.12 106 HIS A C 1
ATOM 858 O O . HIS A 1 106 ? 29.542 -12.823 -44.678 1.00 85.12 106 HIS A O 1
ATOM 864 N N . ASP A 1 107 ? 28.031 -11.195 -44.432 1.00 83.50 107 ASP A N 1
ATOM 865 C CA . ASP A 1 107 ? 27.796 -11.002 -45.873 1.00 83.50 107 ASP A CA 1
ATOM 866 C C . ASP A 1 107 ? 28.934 -10.243 -46.594 1.00 83.50 107 ASP A C 1
ATOM 868 O O . ASP A 1 107 ? 28.943 -10.154 -47.823 1.00 83.50 107 ASP A O 1
ATOM 872 N N . LEU A 1 108 ? 29.882 -9.671 -45.841 1.00 77.19 108 LEU A N 1
ATOM 873 C CA . LEU A 1 108 ? 31.039 -8.915 -46.347 1.00 77.19 108 LEU A CA 1
ATOM 874 C C . LEU A 1 108 ? 32.343 -9.739 -46.426 1.00 77.19 108 LEU A C 1
ATOM 876 O O . LEU A 1 108 ? 33.364 -9.188 -46.847 1.00 77.19 108 LEU A O 1
ATOM 880 N N . TRP A 1 109 ? 32.319 -11.022 -46.055 1.00 52.53 109 TRP A N 1
ATOM 881 C CA . TRP A 1 109 ? 33.439 -11.975 -46.145 1.00 52.53 109 TRP A CA 1
ATOM 882 C C . TRP A 1 109 ? 33.016 -13.255 -46.871 1.00 52.53 109 TRP A C 1
ATOM 884 O O . TRP A 1 109 ? 33.925 -13.949 -47.381 1.00 52.53 109 TRP A O 1
#

Secondary structure (DSSP, 8-state):
-----TTHHHHHHHHHHHT--HHHHHHHHHTTSS-TT--HHHHHHHHHHHHHHHTT--HHHHHHHHHHHHHHHHHHHHHHHHHHHHHHHHHHHHHHHHHHHHHHHHHT-

pLDDT: mean 90.34, std 13.79, range [36.28, 98.44]